Protein AF-A0A931QIV2-F1 (afdb_monomer_lite)

Radius of gyration: 10.18 Å; chains: 1; bounding box: 24×21×22 Å

Structure (mmCIF, N/CA/C/O backbone):
data_AF-A0A931QIV2-F1
#
_entry.id   AF-A0A931QIV2-F1
#
loop_
_atom_site.group_PDB
_atom_site.id
_atom_site.type_symbol
_atom_site.label_atom_id
_atom_site.label_alt_id
_atom_site.label_comp_id
_atom_site.label_asym_id
_atom_site.label_entity_id
_atom_site.label_seq_id
_atom_site.pdbx_PDB_ins_code
_atom_site.Cartn_x
_atom_site.Cartn_y
_atom_site.Cartn_z
_atom_site.occupancy
_atom_site.B_iso_or_equiv
_atom_site.auth_seq_id
_atom_site.auth_comp_id
_atom_site.auth_asym_id
_atom_site.auth_atom_id
_atom_site.pdbx_PDB_model_num
ATOM 1 N N . MET A 1 1 ? -9.201 9.014 7.842 1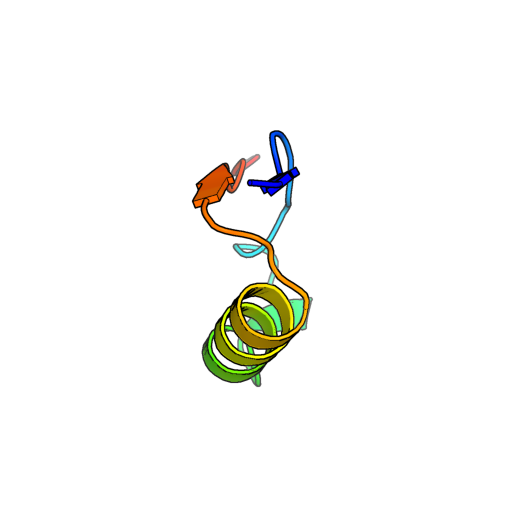.00 81.12 1 MET A N 1
ATOM 2 C CA . MET A 1 1 ? -8.717 8.266 6.665 1.00 81.12 1 MET A CA 1
ATOM 3 C C . MET A 1 1 ? -7.330 8.792 6.340 1.00 81.12 1 MET A C 1
ATOM 5 O O . MET A 1 1 ? -7.239 9.938 5.921 1.00 81.12 1 MET A O 1
ATOM 9 N N . LEU A 1 2 ? -6.273 8.028 6.635 1.00 97.06 2 LEU A N 1
ATOM 10 C CA . LEU A 1 2 ? -4.893 8.465 6.401 1.00 97.06 2 LEU A CA 1
ATOM 11 C C . LEU A 1 2 ? -4.484 8.127 4.963 1.00 97.06 2 LEU A C 1
ATOM 13 O O . LEU A 1 2 ? -4.851 7.066 4.445 1.00 97.06 2 LEU A O 1
ATOM 17 N N . VAL A 1 3 ? -3.763 9.037 4.316 1.00 98.12 3 VAL A N 1
ATOM 18 C CA . VAL A 1 3 ? -3.174 8.835 2.991 1.00 98.12 3 VAL A CA 1
ATOM 19 C C . VAL A 1 3 ? -1.681 9.061 3.130 1.00 98.12 3 VAL A C 1
ATOM 21 O O . VAL A 1 3 ? -1.266 10.128 3.572 1.00 98.12 3 VAL A O 1
ATOM 24 N N . ASP A 1 4 ? -0.900 8.056 2.758 1.00 97.88 4 ASP A N 1
ATOM 25 C CA . ASP A 1 4 ? 0.535 8.209 2.582 1.00 97.88 4 ASP A CA 1
ATOM 26 C C . ASP A 1 4 ? 0.775 8.815 1.196 1.00 97.88 4 ASP A C 1
ATOM 28 O O . ASP A 1 4 ? 0.518 8.192 0.161 1.00 97.88 4 ASP A O 1
ATOM 32 N N . THR A 1 5 ? 1.171 10.083 1.177 1.00 97.56 5 THR A N 1
ATOM 33 C CA . THR A 1 5 ? 1.355 10.849 -0.057 1.00 97.56 5 THR A CA 1
ATOM 34 C C . THR A 1 5 ? 2.708 10.603 -0.717 1.00 97.56 5 THR A C 1
ATOM 36 O O . THR A 1 5 ? 2.896 11.071 -1.837 1.00 97.56 5 THR A O 1
ATOM 39 N N . HIS A 1 6 ? 3.647 9.920 -0.050 1.00 97.38 6 HIS A N 1
ATOM 40 C CA . HIS A 1 6 ? 4.991 9.685 -0.575 1.00 97.38 6 HIS A CA 1
ATOM 41 C C . HIS A 1 6 ? 5.656 8.486 0.109 1.00 97.38 6 HIS A C 1
ATOM 43 O O . HIS A 1 6 ? 6.198 8.603 1.207 1.00 97.38 6 HIS A O 1
ATOM 49 N N . ALA A 1 7 ? 5.728 7.367 -0.607 1.00 96.75 7 ALA A N 1
ATOM 50 C CA . ALA A 1 7 ? 6.493 6.191 -0.203 1.00 96.75 7 ALA A CA 1
ATOM 51 C C . ALA A 1 7 ? 7.373 5.682 -1.349 1.00 96.75 7 ALA A C 1
ATOM 53 O O . ALA A 1 7 ? 7.086 5.923 -2.517 1.00 96.75 7 ALA A O 1
ATOM 54 N N . HIS A 1 8 ? 8.415 4.918 -1.033 1.00 96.38 8 HIS A N 1
ATOM 55 C CA . HIS A 1 8 ? 9.285 4.286 -2.029 1.00 96.38 8 HIS A CA 1
ATOM 56 C C . HIS A 1 8 ? 9.180 2.756 -1.976 1.00 96.38 8 HIS A C 1
ATOM 58 O O . HIS A 1 8 ? 10.162 2.050 -1.763 1.00 96.38 8 HIS A O 1
ATOM 64 N N . LEU A 1 9 ? 7.971 2.220 -2.169 1.00 95.25 9 LEU A N 1
ATOM 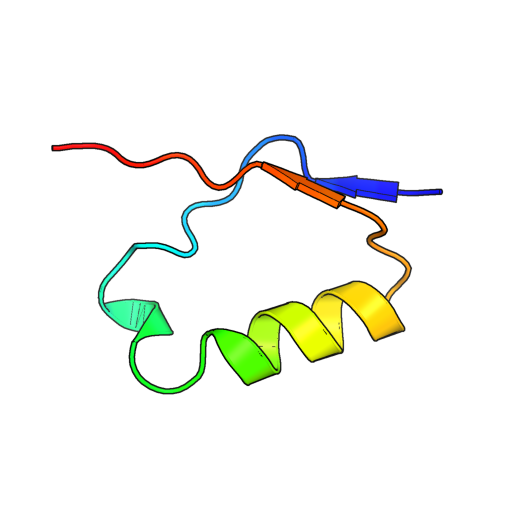65 C CA . LEU A 1 9 ? 7.726 0.772 -2.073 1.00 95.25 9 LEU A CA 1
ATOM 66 C C . LEU A 1 9 ? 8.330 -0.027 -3.239 1.00 95.25 9 LEU A C 1
ATOM 68 O O . LEU A 1 9 ? 8.418 -1.250 -3.162 1.00 95.25 9 LEU A O 1
ATOM 72 N N . ALA A 1 10 ? 8.747 0.645 -4.315 1.00 93.56 10 ALA A N 1
ATOM 73 C CA . ALA A 1 10 ? 9.390 0.029 -5.476 1.00 93.56 10 ALA A CA 1
ATOM 74 C C . ALA A 1 10 ? 10.900 -0.233 -5.291 1.00 93.56 10 ALA A C 1
ATOM 76 O O . ALA A 1 10 ? 11.516 -0.830 -6.169 1.00 93.56 10 ALA A O 1
ATOM 77 N N . MET A 1 11 ? 11.503 0.200 -4.177 1.00 94.19 11 MET A N 1
ATOM 78 C CA . MET A 1 11 ? 12.915 -0.068 -3.884 1.00 94.19 11 MET A CA 1
ATOM 79 C C . MET A 1 11 ? 13.164 -1.563 -3.612 1.00 94.19 11 MET A C 1
ATOM 81 O O . MET A 1 11 ? 12.275 -2.272 -3.127 1.00 94.19 11 MET A O 1
ATOM 85 N N . LYS A 1 12 ? 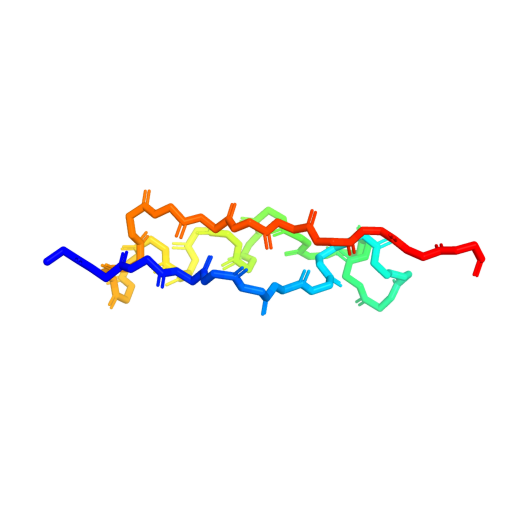14.382 -2.035 -3.916 1.00 94.50 12 LYS A N 1
ATOM 86 C CA . LYS A 1 12 ? 14.777 -3.459 -3.841 1.00 94.50 12 LYS A CA 1
ATOM 87 C C . LYS A 1 12 ? 14.670 -4.032 -2.429 1.00 94.50 12 LYS A C 1
ATOM 89 O O . LYS A 1 12 ? 14.422 -5.219 -2.253 1.00 94.50 12 LYS A O 1
ATOM 94 N N . GLU A 1 13 ? 14.822 -3.180 -1.425 1.00 94.81 13 GLU A N 1
ATOM 95 C CA . GLU A 1 13 ? 14.698 -3.487 -0.004 1.00 94.81 13 GLU A CA 1
ATOM 96 C C . GLU A 1 13 ? 13.328 -4.082 0.344 1.00 94.81 13 GLU A C 1
ATOM 98 O O . GLU A 1 13 ? 13.229 -4.849 1.298 1.00 94.81 13 GLU A O 1
ATOM 103 N N . TYR A 1 14 ? 12.294 -3.775 -0.445 1.00 95.62 14 TYR A N 1
ATOM 104 C CA . TYR A 1 14 ? 10.933 -4.265 -0.236 1.00 95.62 14 TYR A CA 1
ATOM 105 C C . TYR A 1 14 ? 10.561 -5.459 -1.124 1.00 95.62 14 TYR A C 1
ATOM 107 O O . TYR A 1 14 ? 9.460 -5.983 -0.986 1.00 95.62 14 TYR A O 1
ATOM 115 N N . ASP A 1 15 ? 11.426 -5.934 -2.028 1.00 95.94 15 ASP A N 1
ATOM 116 C CA . ASP A 1 15 ? 11.063 -7.016 -2.963 1.00 95.94 15 ASP A CA 1
ATOM 117 C C . ASP A 1 15 ? 10.652 -8.316 -2.250 1.00 95.94 15 ASP 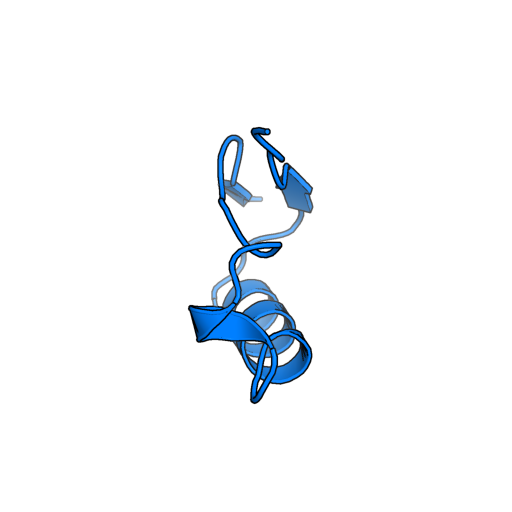A C 1
ATOM 119 O O . ASP A 1 15 ? 9.811 -9.059 -2.755 1.00 95.94 15 ASP A O 1
ATOM 123 N N . GLY A 1 16 ? 11.207 -8.579 -1.064 1.00 97.94 16 GLY A N 1
ATOM 124 C CA . GLY A 1 16 ? 10.893 -9.773 -0.281 1.00 97.94 16 GLY A CA 1
ATOM 125 C C . GLY A 1 16 ? 9.585 -9.705 0.513 1.00 97.94 16 GLY A C 1
ATOM 126 O O . GLY A 1 16 ? 9.061 -10.755 0.883 1.00 97.94 16 GLY A O 1
ATOM 127 N N . ASP A 1 17 ? 9.061 -8.509 0.806 1.00 98.00 17 ASP A N 1
ATOM 128 C CA . ASP A 1 17 ? 7.937 -8.351 1.742 1.00 98.00 17 ASP A CA 1
ATOM 129 C C . ASP A 1 17 ? 6.948 -7.214 1.414 1.00 98.00 17 ASP A C 1
ATOM 131 O O . ASP A 1 17 ? 6.088 -6.897 2.240 1.00 98.00 17 ASP A O 1
ATOM 135 N N . ARG A 1 18 ? 7.003 -6.631 0.209 1.00 97.38 18 ARG A N 1
ATOM 136 C CA . A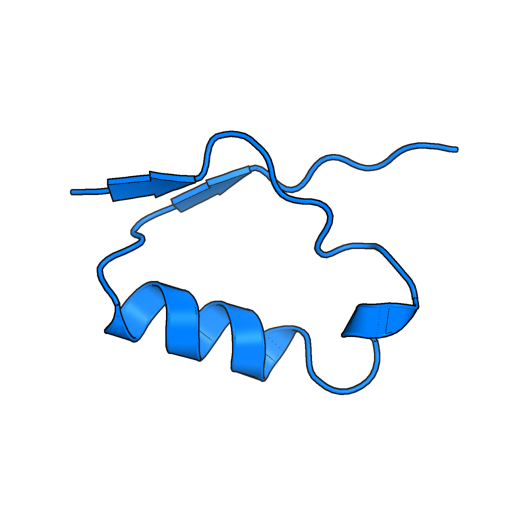RG A 1 18 ? 6.162 -5.497 -0.223 1.00 97.38 18 ARG A CA 1
ATOM 137 C C . ARG A 1 18 ? 4.680 -5.683 0.099 1.00 97.38 18 ARG A C 1
ATOM 139 O O . ARG A 1 18 ? 4.052 -4.784 0.656 1.00 97.38 18 ARG A O 1
ATOM 146 N N . ASP A 1 19 ? 4.119 -6.848 -0.207 1.00 97.94 19 ASP A N 1
ATOM 147 C CA . ASP A 1 19 ? 2.699 -7.125 0.040 1.00 97.94 19 ASP A CA 1
ATOM 148 C C . ASP A 1 19 ? 2.373 -7.140 1.540 1.00 97.94 19 ASP A C 1
ATOM 150 O O . ASP A 1 19 ? 1.330 -6.637 1.967 1.00 97.94 19 ASP A O 1
ATOM 154 N N . ALA A 1 20 ? 3.295 -7.648 2.361 1.00 98.38 20 ALA A N 1
ATOM 155 C CA . ALA A 1 20 ? 3.156 -7.641 3.810 1.00 98.38 20 ALA A CA 1
ATOM 156 C C . ALA A 1 20 ? 3.246 -6.214 4.377 1.00 98.38 20 ALA A C 1
ATOM 158 O O . ALA A 1 20 ? 2.502 -5.879 5.299 1.00 98.38 20 ALA A O 1
ATOM 159 N N . VAL A 1 21 ? 4.098 -5.348 3.814 1.00 97.94 21 VAL A N 1
ATOM 160 C CA . VAL A 1 21 ? 4.148 -3.913 4.158 1.00 97.94 21 VAL A CA 1
ATOM 161 C C . VAL A 1 21 ? 2.811 -3.235 3.859 1.00 97.94 21 VAL A C 1
ATOM 163 O O . VAL A 1 21 ? 2.274 -2.536 4.719 1.00 97.94 21 VAL A O 1
ATOM 166 N N . VAL A 1 22 ? 2.243 -3.468 2.671 1.00 97.88 22 VAL A N 1
ATOM 167 C CA . VAL A 1 22 ? 0.952 -2.884 2.267 1.00 97.88 22 VAL A CA 1
ATOM 168 C C . VAL A 1 22 ? -0.183 -3.357 3.178 1.00 97.88 22 VAL A C 1
ATOM 170 O O . VAL A 1 22 ? -1.036 -2.551 3.562 1.00 97.88 22 VAL A O 1
ATOM 173 N N . LEU A 1 23 ? -0.186 -4.635 3.570 1.00 98.25 23 LEU A N 1
ATOM 174 C CA . LEU A 1 23 ? -1.171 -5.171 4.509 1.00 98.2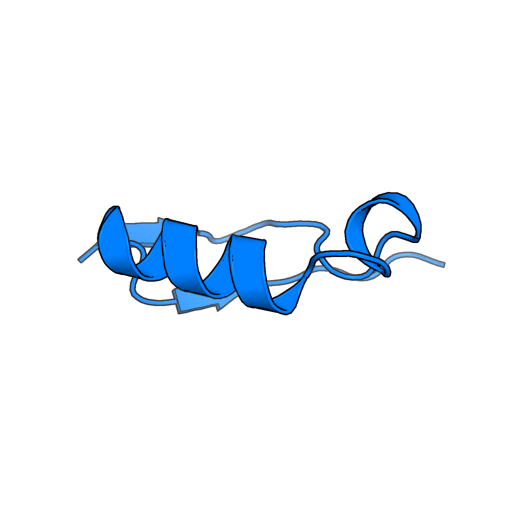5 23 LEU A CA 1
ATOM 175 C C . LEU A 1 23 ? -1.072 -4.488 5.879 1.00 98.25 23 LEU A C 1
ATOM 177 O O . LEU A 1 23 ? -2.076 -3.970 6.369 1.00 98.25 23 LEU A O 1
ATOM 181 N N . ARG A 1 24 ? 0.139 -4.394 6.444 1.00 98.25 24 ARG A N 1
ATOM 182 C CA . ARG A 1 24 ? 0.382 -3.701 7.722 1.00 98.25 24 ARG A CA 1
ATOM 183 C C . ARG A 1 24 ? -0.045 -2.233 7.669 1.00 98.25 24 ARG A C 1
ATOM 185 O O . ARG A 1 24 ? -0.647 -1.729 8.613 1.00 98.25 24 ARG A O 1
ATOM 192 N N . ALA A 1 25 ? 0.223 -1.542 6.559 1.00 98.06 25 ALA A N 1
ATOM 193 C CA . ALA A 1 25 ? -0.190 -0.151 6.376 1.00 98.06 25 ALA A CA 1
ATOM 194 C C . ALA A 1 25 ? -1.721 -0.005 6.389 1.00 98.06 25 ALA A C 1
ATOM 196 O O . ALA A 1 25 ? -2.257 0.905 7.027 1.00 98.06 25 ALA A O 1
ATOM 197 N N . ARG A 1 26 ? -2.437 -0.935 5.746 1.00 97.75 26 ARG A N 1
ATOM 198 C CA . ARG A 1 26 ? -3.903 -0.987 5.796 1.00 97.75 26 ARG A CA 1
ATOM 199 C C . ARG A 1 26 ? -4.430 -1.214 7.209 1.00 97.75 26 ARG A C 1
ATOM 201 O O . ARG A 1 26 ? -5.339 -0.498 7.622 1.00 97.75 26 ARG A O 1
ATOM 208 N N . GLU A 1 27 ? -3.861 -2.166 7.945 1.00 98.25 27 GLU A N 1
ATOM 209 C CA . GLU A 1 27 ? -4.234 -2.455 9.339 1.00 98.25 27 GLU A CA 1
ATOM 210 C C . GLU A 1 27 ? -3.992 -1.251 10.262 1.00 98.25 27 GLU A C 1
ATOM 212 O O . GLU A 1 27 ? -4.787 -0.988 11.162 1.00 98.25 27 GLU A O 1
ATOM 217 N N . ALA A 1 28 ? -2.955 -0.456 9.982 1.00 97.75 28 ALA A N 1
ATOM 218 C CA . ALA A 1 28 ? -2.656 0.793 10.680 1.00 97.75 28 ALA A CA 1
ATOM 219 C C . ALA A 1 28 ? -3.554 1.984 10.269 1.00 97.75 28 ALA A C 1
ATOM 221 O O . ALA A 1 28 ? -3.409 3.083 10.806 1.00 97.75 28 ALA A O 1
ATOM 222 N N . GLY A 1 29 ? -4.485 1.802 9.325 1.00 98.00 29 GLY A N 1
ATOM 223 C CA . GLY A 1 29 ? -5.435 2.836 8.897 1.00 98.00 29 GLY A CA 1
ATOM 224 C C . GLY A 1 29 ? -4.985 3.695 7.708 1.00 98.00 29 GLY A C 1
ATOM 225 O O . GLY A 1 29 ? -5.647 4.696 7.393 1.00 98.00 29 GLY A O 1
ATOM 226 N N . VAL A 1 30 ? -3.903 3.314 7.017 1.00 98.31 30 VAL A N 1
ATOM 227 C CA . VAL A 1 30 ? -3.490 3.929 5.747 1.00 98.31 30 VAL A CA 1
ATOM 228 C C . VAL A 1 30 ? -4.383 3.402 4.628 1.00 98.31 30 VAL A C 1
ATOM 230 O O . VAL A 1 30 ? -4.345 2.238 4.237 1.00 98.31 30 VAL A O 1
ATOM 233 N N . SER A 1 31 ? -5.227 4.282 4.103 1.00 97.56 31 SER A N 1
ATOM 234 C CA . SER A 1 31 ? -6.237 3.931 3.100 1.00 97.56 31 SER A CA 1
ATOM 235 C C . SER A 1 31 ? -5.706 3.925 1.666 1.00 97.56 31 SER A C 1
ATOM 237 O O . SER A 1 31 ? -6.244 3.217 0.812 1.00 97.56 31 SER A O 1
ATOM 239 N N . ARG A 1 32 ? -4.680 4.738 1.394 1.00 97.81 32 ARG A N 1
ATOM 240 C CA . ARG A 1 32 ? -4.037 4.911 0.088 1.00 97.81 32 ARG A CA 1
ATOM 241 C C . ARG A 1 32 ? -2.566 5.248 0.297 1.00 97.81 32 ARG A C 1
ATOM 243 O O . ARG A 1 32 ? -2.244 5.965 1.242 1.00 97.81 32 ARG A O 1
ATOM 250 N N . ILE A 1 33 ? -1.724 4.755 -0.604 1.00 97.94 33 ILE A N 1
ATOM 251 C CA . ILE A 1 33 ? -0.285 5.017 -0.639 1.00 97.94 33 ILE A CA 1
ATOM 252 C C . ILE A 1 33 ? 0.072 5.450 -2.057 1.00 97.94 33 ILE A C 1
ATOM 254 O O . ILE A 1 33 ? -0.291 4.768 -3.018 1.00 97.94 33 ILE A O 1
ATOM 258 N N . VAL A 1 34 ? 0.773 6.570 -2.189 1.00 97.81 34 VAL A N 1
ATOM 259 C CA . VAL A 1 34 ? 1.382 7.002 -3.447 1.00 97.81 34 VAL A CA 1
ATOM 260 C C . VAL A 1 34 ? 2.841 6.559 -3.431 1.00 97.81 34 VAL A C 1
ATOM 262 O O . VAL A 1 34 ? 3.673 7.147 -2.743 1.00 97.81 34 VAL A O 1
ATOM 265 N N . SER A 1 35 ? 3.146 5.494 -4.174 1.00 96.56 35 SER A N 1
ATOM 266 C CA . SER A 1 35 ? 4.521 5.014 -4.313 1.00 96.56 35 SER A CA 1
ATOM 267 C C . SER A 1 35 ? 5.227 5.752 -5.447 1.00 96.56 35 SER A C 1
ATOM 269 O O . SER A 1 35 ? 4.813 5.661 -6.602 1.00 96.56 35 SER A O 1
ATOM 271 N N . ILE A 1 36 ? 6.310 6.447 -5.122 1.00 95.50 36 ILE A N 1
ATOM 272 C CA . ILE A 1 36 ? 7.152 7.183 -6.058 1.00 95.50 36 ILE A CA 1
ATOM 273 C C . ILE A 1 36 ? 8.303 6.286 -6.507 1.00 95.50 36 ILE A C 1
ATOM 275 O O . ILE A 1 36 ? 8.984 5.664 -5.688 1.00 95.50 36 ILE A O 1
ATOM 279 N N . SER A 1 37 ? 8.516 6.232 -7.819 1.00 90.31 37 SER A N 1
ATOM 280 C CA . SER A 1 37 ? 9.693 5.605 -8.424 1.00 90.31 37 SER A CA 1
ATOM 281 C C . SER A 1 37 ? 10.683 6.691 -8.831 1.00 90.31 37 SER A C 1
ATOM 283 O O . SER A 1 37 ? 10.273 7.763 -9.276 1.00 90.31 37 SER A O 1
ATOM 285 N N . THR A 1 38 ? 11.966 6.403 -8.676 1.00 81.06 38 THR A N 1
ATOM 286 C CA . THR A 1 38 ? 13.083 7.189 -9.213 1.00 81.06 38 THR A CA 1
ATOM 287 C C . THR A 1 38 ? 13.938 6.259 -10.073 1.00 81.06 38 THR A C 1
ATOM 289 O O . THR A 1 38 ? 13.799 5.038 -9.960 1.00 81.06 38 THR A O 1
ATOM 292 N N . ASP A 1 39 ? 14.736 6.830 -10.968 1.00 69.75 39 ASP A N 1
ATOM 293 C CA . ASP A 1 39 ? 15.656 6.120 -11.863 1.00 69.75 39 ASP A CA 1
ATOM 294 C C . ASP A 1 39 ? 16.822 5.428 -11.135 1.00 69.75 39 ASP A C 1
ATOM 296 O O . ASP A 1 39 ? 17.188 5.860 -10.015 1.00 69.75 39 ASP A O 1
#

Sequence (39 aa):
MLVDTHAHLAMKEYDGDRDAVVLRAREAGVSRIVSISTD

Foldseek 3Di:
DAEAEEDALVDPVNPVPSVVVVVVCVVVPHPYYDHDDDD

Secondary structure (DSSP, 8-state):
-EEEEEE-TTSGGGTTTHHHHHHHHHHTTEEEEEEPP--

pLDDT: mean 95.4, std 5.67, range [69.75, 98.38]